Protein AF-A0A1S8WRC3-F1 (afdb_monomer)

Structure (mmCIF, N/CA/C/O backbone):
data_AF-A0A1S8WRC3-F1
#
_entry.id   AF-A0A1S8WRC3-F1
#
loop_
_atom_site.group_PDB
_atom_site.id
_atom_site.type_symbol
_atom_site.label_atom_id
_atom_site.label_alt_id
_atom_site.label_comp_id
_atom_site.label_asym_id
_atom_site.label_entity_id
_atom_site.label_seq_id
_atom_site.pdbx_PDB_ins_code
_atom_site.Cartn_x
_atom_site.Cartn_y
_atom_site.Cartn_z
_atom_site.occupancy
_atom_site.B_iso_or_equiv
_atom_site.auth_seq_id
_atom_site.auth_comp_id
_atom_site.auth_asym_id
_atom_site.auth_atom_id
_atom_site.pdbx_PDB_model_num
ATOM 1 N N . MET A 1 1 ? -21.036 2.449 -1.625 1.00 54.31 1 MET A N 1
ATOM 2 C CA . MET A 1 1 ? -19.689 2.947 -1.265 1.00 54.31 1 MET A CA 1
ATOM 3 C C . MET A 1 1 ? -18.855 1.752 -0.834 1.00 54.31 1 MET A C 1
ATOM 5 O O . MET A 1 1 ? -19.421 0.840 -0.247 1.00 54.31 1 MET A O 1
ATOM 9 N N . VAL A 1 2 ? -17.566 1.702 -1.172 1.00 70.12 2 VAL A N 1
ATOM 10 C CA . VAL A 1 2 ? -16.694 0.594 -0.748 1.00 70.12 2 VAL A CA 1
ATOM 11 C C . VAL A 1 2 ? -16.384 0.784 0.737 1.00 70.12 2 VAL A C 1
ATOM 13 O O . VAL A 1 2 ? -15.716 1.747 1.101 1.00 70.12 2 VAL A O 1
ATOM 16 N N . GLN A 1 3 ? -16.925 -0.087 1.590 1.00 90.25 3 GLN A N 1
ATOM 17 C CA . GLN A 1 3 ? -16.617 -0.094 3.021 1.00 90.25 3 GLN A CA 1
ATOM 18 C C . GLN A 1 3 ? -15.166 -0.559 3.214 1.00 90.25 3 GLN A C 1
ATOM 20 O O . GLN A 1 3 ? -14.833 -1.626 2.686 1.00 90.25 3 GLN A O 1
ATOM 25 N N . PRO A 1 4 ? -14.307 0.212 3.906 1.00 94.69 4 PRO A N 1
ATOM 26 C CA . PRO A 1 4 ? -12.913 -0.157 4.123 1.00 94.69 4 PRO A CA 1
ATOM 27 C C . PRO A 1 4 ? -12.785 -1.282 5.155 1.00 94.69 4 PRO A C 1
ATOM 29 O O . PRO A 1 4 ? -13.633 -1.429 6.036 1.00 94.69 4 PRO A O 1
ATOM 32 N N . PHE A 1 5 ? -11.698 -2.046 5.077 1.00 96.62 5 PHE A N 1
ATOM 33 C CA . PHE A 1 5 ? -11.267 -2.877 6.198 1.00 96.62 5 PHE A CA 1
ATOM 34 C C . PHE A 1 5 ? -10.765 -1.982 7.337 1.00 96.62 5 PHE A C 1
ATOM 36 O O . PHE A 1 5 ? -10.087 -0.981 7.090 1.00 96.62 5 PHE A O 1
ATOM 43 N N . LEU A 1 6 ? -11.089 -2.342 8.578 1.00 96.25 6 LEU A N 1
ATOM 44 C CA . LEU A 1 6 ? -10.748 -1.566 9.768 1.00 96.25 6 LEU A CA 1
ATOM 45 C C . LEU A 1 6 ? -9.975 -2.432 10.759 1.00 96.25 6 LEU A C 1
ATOM 47 O O . LEU A 1 6 ? -10.259 -3.619 10.904 1.00 96.25 6 LEU A O 1
ATOM 51 N N . ILE A 1 7 ? -9.050 -1.812 11.485 1.00 95.00 7 ILE A N 1
ATOM 52 C CA . ILE A 1 7 ? -8.368 -2.411 12.638 1.00 95.00 7 ILE A CA 1
ATOM 53 C C . ILE A 1 7 ? -8.652 -1.512 13.831 1.00 95.00 7 ILE A C 1
ATOM 55 O O . ILE A 1 7 ? -8.440 -0.304 13.754 1.00 95.00 7 ILE A O 1
ATOM 59 N N . ASP A 1 8 ? -9.204 -2.086 14.899 1.00 92.75 8 ASP A N 1
ATOM 60 C CA . ASP A 1 8 ? -9.615 -1.365 16.114 1.00 92.75 8 ASP A CA 1
ATOM 61 C C . ASP A 1 8 ? -10.556 -0.168 15.836 1.00 92.75 8 ASP A C 1
ATOM 63 O O . ASP A 1 8 ? -10.596 0.825 16.564 1.00 92.75 8 ASP A O 1
ATOM 67 N N . GLY A 1 9 ? -11.325 -0.259 14.743 1.00 94.19 9 GLY A N 1
ATOM 68 C CA . GLY A 1 9 ? -12.228 0.792 14.266 1.00 94.19 9 GLY A CA 1
ATOM 69 C C . GLY A 1 9 ? -11.555 1.893 13.441 1.00 94.19 9 GLY A C 1
ATOM 70 O O . GLY A 1 9 ? -12.247 2.789 12.967 1.00 94.19 9 GLY A O 1
ATOM 71 N N . TYR A 1 10 ? -10.242 1.844 13.222 1.00 94.56 10 TYR A N 1
ATOM 72 C CA . TYR A 1 10 ? -9.502 2.837 12.445 1.00 94.56 10 TYR A CA 1
ATOM 73 C C . TYR A 1 10 ? -9.317 2.403 10.994 1.00 94.56 10 TYR A C 1
ATOM 75 O O . TYR A 1 10 ? -9.054 1.236 10.690 1.00 94.56 10 TYR A O 1
ATOM 83 N N . LYS A 1 11 ? -9.438 3.376 10.089 1.00 95.31 11 LYS A N 1
ATOM 84 C CA . LYS A 1 11 ? -9.145 3.192 8.669 1.00 95.31 11 LYS A CA 1
ATOM 85 C C . LYS A 1 11 ? -7.635 3.258 8.473 1.00 95.31 11 LYS A C 1
ATOM 87 O O . LYS A 1 11 ? -6.957 4.048 9.129 1.00 95.31 11 LYS A O 1
ATOM 92 N N . PHE A 1 12 ? -7.112 2.465 7.546 1.00 95.75 12 PHE A N 1
ATOM 93 C CA . PHE A 1 12 ? -5.695 2.500 7.213 1.00 95.75 12 PHE A CA 1
ATOM 94 C C . PHE A 1 12 ? -5.429 2.246 5.735 1.00 95.75 12 PHE A C 1
ATOM 96 O O . PHE A 1 12 ? -6.282 1.745 5.002 1.00 95.75 12 PHE A O 1
ATOM 103 N N . ASP A 1 13 ? -4.220 2.593 5.317 1.00 96.12 13 ASP A N 1
ATOM 104 C CA . ASP A 1 13 ? -3.637 2.183 4.047 1.00 96.12 13 ASP A CA 1
ATOM 105 C C . ASP A 1 13 ? -2.223 1.623 4.266 1.00 96.12 13 ASP A C 1
ATOM 107 O O . ASP A 1 13 ? -1.606 1.840 5.317 1.00 96.12 13 ASP A O 1
ATOM 111 N N . MET A 1 14 ? -1.711 0.917 3.262 1.00 95.69 14 MET A N 1
ATOM 112 C CA . MET A 1 14 ? -0.333 0.450 3.198 1.00 95.69 14 MET A CA 1
ATOM 113 C C . MET A 1 14 ? 0.444 1.198 2.115 1.00 95.69 14 MET A C 1
ATOM 115 O O . MET A 1 14 ? 0.077 1.160 0.943 1.00 95.69 14 MET A O 1
ATOM 119 N N . ARG A 1 15 ? 1.584 1.773 2.496 1.00 95.81 15 ARG A N 1
ATOM 120 C CA . ARG A 1 15 ? 2.647 2.227 1.599 1.00 95.81 15 ARG A CA 1
ATOM 121 C C . ARG A 1 15 ? 3.608 1.072 1.339 1.00 95.81 15 ARG A C 1
ATOM 123 O O . ARG A 1 15 ? 4.415 0.730 2.208 1.00 95.81 15 ARG A O 1
ATOM 130 N N . LEU A 1 16 ? 3.547 0.524 0.132 1.00 95.75 16 LEU A N 1
ATOM 131 C CA . LEU A 1 16 ? 4.474 -0.485 -0.375 1.00 95.75 16 LEU A CA 1
ATOM 132 C C . LEU A 1 16 ? 5.586 0.161 -1.197 1.00 95.75 16 LEU A C 1
ATOM 134 O O . LEU A 1 16 ? 5.367 1.171 -1.868 1.00 95.75 16 LEU A O 1
ATOM 138 N N . TYR A 1 17 ? 6.765 -0.454 -1.169 1.00 95.56 17 TYR A N 1
ATOM 139 C CA . TYR A 1 17 ? 7.912 -0.056 -1.979 1.00 95.56 17 TYR A CA 1
ATOM 140 C C . TYR A 1 17 ? 8.196 -1.135 -3.022 1.00 95.56 17 TYR A C 1
ATOM 142 O O . TYR A 1 17 ? 8.450 -2.289 -2.677 1.00 95.56 17 TYR A O 1
ATOM 150 N N . VAL A 1 18 ? 8.147 -0.759 -4.297 1.00 95.81 18 VAL A N 1
ATOM 151 C CA . VAL A 1 18 ? 8.310 -1.665 -5.437 1.00 95.81 18 VAL A CA 1
ATOM 152 C C . VAL A 1 18 ? 9.468 -1.173 -6.293 1.00 95.81 18 VAL A C 1
ATOM 154 O O . VAL A 1 18 ? 9.435 -0.064 -6.805 1.00 95.81 18 VAL A O 1
ATOM 157 N N . LEU A 1 19 ? 10.501 -1.987 -6.457 1.00 95.62 19 LEU A N 1
ATOM 158 C CA . LEU A 1 19 ? 11.663 -1.693 -7.284 1.00 95.62 19 LEU A CA 1
ATOM 159 C C . LEU A 1 19 ? 11.488 -2.313 -8.673 1.00 95.62 19 LEU A C 1
ATOM 161 O O . LEU A 1 19 ? 11.383 -3.532 -8.818 1.00 95.62 19 LEU A O 1
ATOM 165 N N . LEU A 1 20 ? 11.527 -1.471 -9.699 1.00 94.06 20 LEU A N 1
ATOM 166 C CA . LEU A 1 20 ? 11.685 -1.873 -11.090 1.00 94.06 20 LEU A CA 1
ATOM 167 C C . LEU A 1 20 ? 13.162 -1.772 -11.454 1.00 94.06 20 LEU A C 1
ATOM 169 O O . LEU A 1 20 ? 13.701 -0.672 -11.542 1.00 94.06 20 LEU A O 1
ATOM 173 N N . THR A 1 21 ? 13.835 -2.903 -11.663 1.00 92.81 21 THR A N 1
ATOM 174 C CA . THR A 1 21 ? 15.255 -2.893 -12.069 1.00 92.81 21 THR A CA 1
ATOM 175 C C . THR A 1 21 ? 15.444 -2.984 -13.571 1.00 92.81 21 THR A C 1
ATOM 177 O O . THR A 1 21 ? 16.540 -2.737 -14.057 1.00 92.81 21 THR A O 1
ATOM 180 N N . SER A 1 22 ? 14.415 -3.384 -14.315 1.00 90.81 22 SER A N 1
ATOM 181 C CA . SER A 1 22 ? 14.453 -3.476 -15.771 1.00 90.81 22 SER A CA 1
ATOM 182 C C . SER A 1 22 ? 13.039 -3.522 -16.335 1.00 90.81 22 SER A C 1
ATOM 184 O O . SER A 1 22 ? 12.133 -4.056 -15.695 1.00 90.81 22 SER A O 1
ATOM 186 N N . CYS A 1 23 ? 12.858 -2.989 -17.543 1.00 88.38 23 CYS A N 1
ATOM 187 C CA . CYS A 1 23 ? 11.626 -3.109 -18.323 1.00 88.38 23 CYS A CA 1
ATOM 188 C C . CYS A 1 23 ? 11.794 -3.993 -19.577 1.00 88.38 23 CYS A C 1
ATOM 190 O O . CYS A 1 23 ? 10.831 -4.231 -20.300 1.00 88.38 23 CYS A O 1
ATOM 192 N N . ASP A 1 24 ? 12.985 -4.526 -19.857 1.00 86.44 24 ASP A N 1
ATOM 193 C CA . ASP A 1 24 ? 13.214 -5.412 -21.007 1.00 86.44 24 ASP A CA 1
ATOM 194 C C . ASP A 1 24 ? 14.419 -6.336 -20.719 1.00 86.44 24 ASP A C 1
ATOM 196 O O . ASP A 1 24 ? 15.554 -5.972 -21.022 1.00 86.44 24 ASP A O 1
ATOM 200 N N . PRO A 1 25 ? 14.216 -7.514 -20.089 1.00 90.38 25 PRO A N 1
ATOM 201 C CA . PRO A 1 25 ? 12.943 -8.060 -19.603 1.00 90.38 25 PRO A CA 1
ATOM 202 C C . PRO A 1 25 ? 12.432 -7.348 -18.339 1.00 90.38 25 PRO A C 1
ATOM 204 O O . PRO A 1 25 ? 13.219 -6.874 -17.523 1.00 90.38 25 PRO A O 1
ATOM 207 N N . LEU A 1 26 ? 11.108 -7.309 -18.147 1.00 91.56 26 LEU A N 1
ATOM 208 C CA . LEU A 1 26 ? 10.498 -6.707 -16.957 1.00 91.56 26 LEU A CA 1
ATOM 209 C C . LEU A 1 26 ? 10.926 -7.446 -15.682 1.00 91.56 26 LEU A C 1
ATOM 211 O O . LEU A 1 26 ? 10.738 -8.657 -15.572 1.00 91.56 26 LEU A O 1
ATOM 215 N N . ARG A 1 27 ? 11.472 -6.711 -14.711 1.00 94.06 27 ARG A N 1
ATOM 216 C CA . ARG A 1 27 ? 11.836 -7.231 -13.388 1.00 94.06 27 ARG A CA 1
ATOM 217 C C . ARG A 1 27 ? 11.267 -6.330 -12.298 1.00 94.06 27 ARG A C 1
ATOM 219 O O . ARG A 1 27 ? 11.654 -5.166 -12.197 1.00 94.06 27 ARG A O 1
ATOM 226 N N . ILE A 1 28 ? 10.366 -6.898 -11.499 1.00 95.31 28 ILE A N 1
ATOM 227 C CA . ILE A 1 28 ? 9.646 -6.233 -10.410 1.00 95.31 28 ILE A CA 1
ATOM 228 C C . ILE A 1 28 ? 10.050 -6.902 -9.096 1.00 95.31 28 ILE A C 1
ATOM 230 O O . ILE A 1 28 ? 9.995 -8.126 -8.990 1.00 95.31 28 ILE A O 1
ATOM 234 N N . TYR A 1 29 ? 10.428 -6.110 -8.098 1.00 95.50 29 TYR A N 1
ATOM 235 C CA . TYR A 1 29 ? 10.729 -6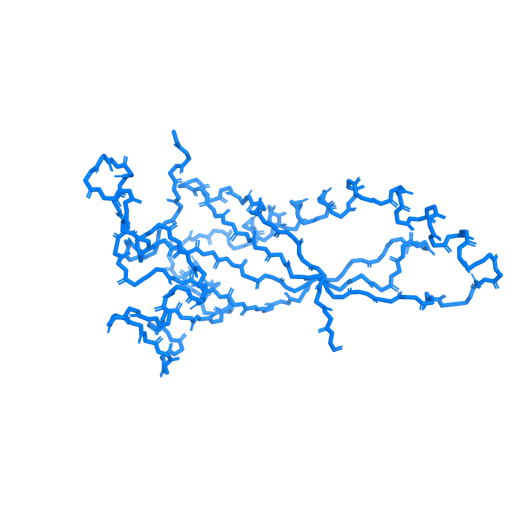.579 -6.749 1.00 95.50 29 TYR A CA 1
ATOM 236 C C . TYR A 1 29 ? 9.891 -5.796 -5.752 1.00 95.50 29 TYR A C 1
ATOM 238 O O . TYR A 1 29 ? 9.979 -4.574 -5.701 1.00 95.50 29 TYR A O 1
ATOM 246 N N . MET A 1 30 ? 9.108 -6.483 -4.932 1.00 94.62 30 MET A N 1
ATOM 247 C CA . MET A 1 30 ? 8.395 -5.848 -3.830 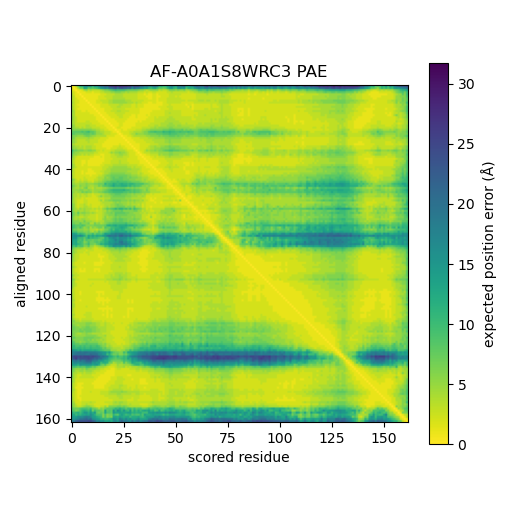1.00 94.62 30 MET A CA 1
ATOM 248 C C . MET A 1 30 ? 9.212 -5.975 -2.546 1.00 94.62 30 MET A C 1
ATOM 250 O O . MET A 1 30 ? 9.685 -7.060 -2.194 1.00 94.62 30 MET A O 1
ATOM 254 N N . PHE A 1 31 ? 9.400 -4.861 -1.843 1.00 94.00 31 PHE A N 1
ATOM 255 C CA . PHE A 1 31 ? 10.031 -4.881 -0.534 1.00 94.00 31 PHE A CA 1
ATOM 256 C C . PHE A 1 31 ? 9.073 -5.496 0.491 1.00 94.00 31 PHE A C 1
ATOM 258 O O . PHE A 1 31 ? 7.890 -5.167 0.526 1.00 94.00 31 PHE A O 1
ATOM 265 N N . LYS A 1 32 ? 9.585 -6.400 1.334 1.00 87.19 32 LYS A N 1
ATOM 266 C CA . LYS A 1 32 ? 8.777 -7.175 2.296 1.00 87.19 32 LYS A CA 1
ATOM 267 C C . LYS A 1 32 ? 8.353 -6.390 3.544 1.00 87.19 32 LYS A C 1
ATOM 269 O O . LYS A 1 32 ? 7.762 -6.965 4.454 1.00 87.19 32 LYS A O 1
ATOM 274 N N . ASP A 1 33 ? 8.675 -5.105 3.605 1.00 92.19 33 ASP A N 1
ATOM 275 C CA . ASP A 1 33 ? 8.216 -4.198 4.649 1.00 92.19 33 ASP A CA 1
ATOM 276 C C . ASP A 1 33 ? 7.813 -2.859 4.023 1.00 92.19 33 ASP A C 1
ATOM 278 O O . ASP A 1 33 ? 8.044 -2.588 2.843 1.00 92.19 33 ASP A O 1
ATOM 282 N N . GLY A 1 34 ? 7.189 -2.009 4.818 1.00 92.44 34 GLY A N 1
ATOM 283 C CA . GLY A 1 34 ? 6.700 -0.718 4.375 1.00 92.44 34 GLY A CA 1
ATOM 284 C C . GLY A 1 34 ? 6.071 0.037 5.525 1.00 92.44 34 GLY A C 1
ATOM 285 O O . GLY A 1 34 ? 6.421 -0.176 6.687 1.00 92.44 34 GLY A O 1
ATOM 286 N N . LEU A 1 35 ? 5.138 0.928 5.207 1.00 93.69 35 LEU A N 1
ATOM 287 C CA . LEU A 1 35 ? 4.445 1.715 6.222 1.00 93.69 35 LEU A CA 1
ATOM 288 C C . LEU A 1 35 ? 2.956 1.418 6.178 1.00 93.69 35 LEU A C 1
ATOM 290 O O . LEU A 1 35 ? 2.358 1.395 5.111 1.00 93.69 35 LEU A O 1
ATOM 294 N N . VAL A 1 36 ? 2.356 1.266 7.345 1.00 95.12 36 VAL A N 1
ATOM 295 C CA . VAL A 1 36 ? 0.907 1.239 7.523 1.00 95.12 36 VAL A CA 1
ATOM 296 C C . VAL A 1 36 ? 0.515 2.543 8.189 1.00 95.12 36 VAL A C 1
ATOM 298 O O . VAL A 1 36 ? 1.119 2.931 9.192 1.00 95.12 36 VAL A O 1
ATOM 301 N N . ARG A 1 37 ? -0.447 3.250 7.603 1.00 94.75 37 ARG A N 1
ATOM 302 C CA . ARG A 1 37 ? -0.858 4.587 8.043 1.00 94.75 37 ARG A CA 1
ATOM 303 C C . ARG A 1 37 ? -2.308 4.542 8.482 1.00 94.75 37 ARG A C 1
ATOM 305 O O . ARG A 1 37 ? -3.181 4.269 7.665 1.00 94.75 37 ARG A O 1
ATOM 312 N N . PHE A 1 38 ? -2.546 4.813 9.756 1.00 95.06 38 PHE A N 1
ATOM 313 C CA . PHE A 1 38 ? -3.868 4.816 10.367 1.00 95.06 38 PHE A CA 1
ATOM 314 C C . PHE A 1 38 ? -4.441 6.229 10.446 1.00 95.06 38 PHE A C 1
ATOM 316 O O . PHE A 1 38 ? -3.714 7.221 10.547 1.00 95.06 38 PHE A O 1
ATOM 323 N N . THR A 1 39 ? -5.766 6.309 10.439 1.00 94.56 39 THR A N 1
ATOM 324 C CA . THR A 1 39 ? -6.494 7.498 10.874 1.00 94.56 39 THR A CA 1
ATOM 325 C C . THR A 1 39 ? -6.390 7.671 12.387 1.00 94.56 39 THR A C 1
ATOM 327 O O . THR A 1 39 ? -6.225 6.699 13.118 1.00 94.56 39 THR A O 1
ATOM 330 N N . THR A 1 40 ? -6.500 8.904 12.879 1.00 92.19 40 THR A N 1
ATOM 331 C CA . THR A 1 40 ? -6.503 9.194 14.327 1.00 92.19 40 THR A CA 1
ATOM 332 C C . THR A 1 40 ? -7.896 9.149 14.943 1.00 92.19 40 THR A C 1
ATOM 334 O O . THR A 1 40 ? -8.036 9.073 16.161 1.00 92.19 40 THR A O 1
ATOM 337 N N . ILE A 1 41 ? -8.939 9.178 14.109 1.00 93.25 41 ILE A N 1
ATOM 338 C CA . ILE A 1 41 ? -10.339 9.049 14.516 1.00 93.25 41 ILE A CA 1
ATOM 339 C C . ILE A 1 41 ? -10.906 7.753 13.931 1.00 93.25 41 ILE A C 1
ATOM 341 O O . ILE A 1 41 ? -10.619 7.402 12.780 1.00 93.25 41 ILE A O 1
ATOM 345 N N . GLN A 1 42 ? -11.709 7.050 14.733 1.00 94.25 42 GLN A N 1
ATOM 346 C CA . GLN A 1 42 ? -12.406 5.839 14.307 1.00 94.25 42 GLN A CA 1
ATOM 347 C C . GLN A 1 42 ? -13.349 6.130 13.139 1.00 94.25 42 GLN A C 1
ATOM 349 O O . GLN A 1 42 ? -14.013 7.165 13.086 1.00 94.25 42 GLN A O 1
ATOM 354 N N . TYR A 1 43 ? -13.401 5.200 12.197 1.00 94.44 43 TYR A N 1
ATOM 355 C CA . TYR A 1 43 ? -14.175 5.329 10.981 1.00 94.44 43 TYR A CA 1
ATOM 356 C C . TYR A 1 43 ? -15.677 5.225 11.255 1.00 94.44 43 TYR A C 1
ATOM 358 O O . TYR A 1 43 ? -16.156 4.292 11.895 1.00 94.44 43 TYR A O 1
ATOM 366 N N . VAL A 1 44 ? -16.428 6.165 10.687 1.00 93.69 44 VAL A N 1
ATOM 367 C CA . VAL A 1 44 ? -17.887 6.117 10.577 1.00 93.69 44 VAL A CA 1
ATOM 368 C C . VAL A 1 44 ? -18.237 6.370 9.120 1.00 93.69 44 VAL A C 1
ATOM 370 O O . VAL A 1 44 ? -17.606 7.208 8.471 1.00 93.69 44 VAL A O 1
ATOM 373 N N . GLU A 1 45 ? -19.248 5.674 8.599 1.00 91.75 45 GLU A N 1
ATOM 374 C CA . GLU A 1 45 ? -19.653 5.846 7.204 1.00 91.75 45 GLU A CA 1
ATOM 375 C C . GLU A 1 45 ? -19.913 7.327 6.859 1.00 91.75 45 GLU A C 1
ATOM 377 O O . GLU A 1 45 ? -20.575 8.037 7.633 1.00 91.75 45 GLU A O 1
ATOM 382 N N . PRO A 1 46 ? -19.395 7.807 5.709 1.00 91.12 46 PRO A N 1
ATOM 383 C CA . PRO A 1 46 ? -19.571 9.180 5.273 1.00 91.12 46 PRO A CA 1
ATOM 384 C C . PRO A 1 46 ? -21.043 9.589 5.196 1.00 91.12 46 PRO A C 1
ATOM 386 O O . PRO A 1 46 ? -21.858 8.964 4.521 1.00 91.12 46 PRO A O 1
ATOM 389 N N . ASN A 1 47 ? -21.369 10.693 5.853 1.00 91.06 47 ASN A N 1
ATOM 390 C CA . ASN A 1 47 ? -22.652 11.375 5.797 1.00 91.06 47 ASN A CA 1
ATOM 391 C C . ASN A 1 47 ? -22.426 12.895 5.840 1.00 91.06 47 ASN A C 1
ATOM 393 O O . ASN A 1 47 ? -21.310 13.373 6.059 1.00 91.06 47 ASN A O 1
ATOM 397 N N . GLN A 1 48 ? -23.494 13.677 5.663 1.00 90.75 48 GLN A N 1
ATOM 398 C CA . GLN A 1 48 ? -23.400 15.143 5.608 1.00 90.75 48 GLN A CA 1
ATOM 399 C C . GLN A 1 48 ? -22.747 15.772 6.853 1.00 90.75 48 GLN A C 1
ATOM 401 O O . GLN A 1 48 ? -22.194 16.866 6.766 1.00 90.75 48 GLN A O 1
ATOM 406 N N . ARG A 1 49 ? -22.771 15.087 8.004 1.00 91.94 49 ARG A N 1
ATOM 407 C CA . ARG A 1 49 ? -22.221 15.591 9.267 1.00 91.94 49 ARG A CA 1
ATOM 408 C C . ARG A 1 49 ? -20.757 15.235 9.489 1.00 91.94 49 ARG A C 1
ATOM 410 O O . ARG A 1 49 ? -20.121 15.923 10.269 1.00 91.94 49 ARG A O 1
ATOM 417 N N . ASN A 1 50 ? -20.218 14.188 8.865 1.00 90.69 50 ASN A N 1
ATOM 418 C CA . ASN A 1 50 ? -18.844 13.733 9.136 1.00 90.69 50 ASN A CA 1
ATOM 419 C C . ASN A 1 50 ? -17.911 13.793 7.916 1.00 90.69 50 ASN A C 1
ATOM 421 O O . ASN A 1 50 ? -16.712 13.585 8.077 1.00 90.69 50 ASN A O 1
ATOM 425 N N . MET A 1 51 ? -18.415 14.100 6.716 1.00 89.44 51 MET A N 1
ATOM 426 C CA . MET A 1 51 ? -17.607 14.119 5.488 1.00 89.44 51 MET A CA 1
ATOM 427 C C . MET A 1 51 ? -16.477 15.162 5.518 1.00 89.44 51 MET A C 1
ATOM 429 O O . MET A 1 51 ? -15.460 14.989 4.856 1.00 89.44 51 MET A O 1
ATOM 433 N N . HIS A 1 52 ? -16.625 16.224 6.316 1.00 90.00 52 HIS A N 1
ATOM 434 C CA . HIS A 1 52 ? -15.596 17.250 6.504 1.00 90.00 52 HIS A CA 1
ATOM 435 C C . HIS A 1 52 ? -14.501 16.841 7.505 1.00 90.00 52 HIS A C 1
ATOM 437 O O . HIS A 1 52 ? -13.468 17.504 7.589 1.00 90.00 52 HIS A O 1
ATOM 443 N N . ASN A 1 53 ? -14.699 15.761 8.271 1.00 89.81 53 ASN A N 1
ATOM 444 C CA . ASN A 1 53 ? -13.712 15.291 9.235 1.00 89.81 53 ASN A CA 1
ATOM 445 C C . ASN A 1 53 ? -12.615 14.486 8.525 1.00 89.81 53 ASN A C 1
ATOM 447 O O . ASN A 1 53 ? -12.663 13.259 8.418 1.00 89.81 53 ASN A O 1
ATOM 451 N N . MET A 1 54 ? -11.604 15.198 8.035 1.00 90.19 54 MET A N 1
ATOM 452 C CA . MET A 1 54 ? -10.485 14.603 7.304 1.00 90.19 54 MET A CA 1
ATOM 453 C C . MET A 1 54 ? -9.696 13.589 8.140 1.00 90.19 54 MET A C 1
ATOM 455 O O . MET A 1 54 ? -9.195 12.616 7.582 1.00 90.19 54 MET A O 1
ATOM 459 N N . TYR A 1 55 ? -9.637 13.764 9.465 1.00 90.88 55 TYR A N 1
ATOM 460 C CA . TYR A 1 55 ? -8.909 12.864 10.362 1.00 90.88 55 TYR A CA 1
ATOM 461 C C . TYR A 1 55 ? -9.525 11.462 10.457 1.00 90.88 55 TYR A C 1
ATOM 463 O O . TYR A 1 55 ? -8.839 10.543 10.890 1.00 90.88 55 TYR A O 1
ATOM 471 N N . MET A 1 56 ? -10.780 11.293 10.025 1.00 90.69 56 MET A N 1
ATOM 472 C CA . MET A 1 56 ? -11.493 10.012 9.934 1.00 90.69 56 MET A CA 1
ATOM 473 C C . MET A 1 56 ? -11.387 9.367 8.544 1.00 90.69 5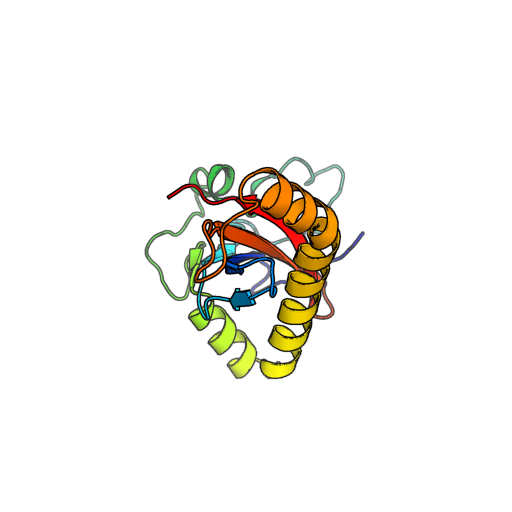6 MET A C 1
ATOM 475 O O . MET A 1 56 ? -11.417 8.143 8.414 1.00 90.69 56 MET A O 1
ATOM 479 N N . HIS A 1 57 ? -11.308 10.180 7.487 1.00 90.69 57 HIS A N 1
ATOM 480 C CA . HIS A 1 57 ? -11.474 9.700 6.109 1.00 90.69 57 HIS A CA 1
ATOM 481 C C . HIS A 1 57 ? -10.168 9.590 5.329 1.00 90.69 57 HIS A C 1
ATOM 483 O O . HIS A 1 57 ? -10.093 8.778 4.400 1.00 90.69 57 HIS A O 1
ATOM 489 N N . LEU A 1 58 ? -9.150 10.370 5.697 1.00 89.81 58 LEU A N 1
ATOM 490 C CA . LEU A 1 58 ? -7.869 10.435 5.000 1.00 89.81 58 LEU A CA 1
ATOM 491 C C . LEU A 1 58 ? -6.753 9.873 5.874 1.00 89.81 58 LEU A C 1
ATOM 493 O O . LEU A 1 58 ? -6.602 10.270 7.017 1.00 89.81 58 LEU A O 1
ATOM 497 N N . THR A 1 59 ? -5.935 8.982 5.336 1.00 88.06 59 THR A N 1
ATOM 498 C CA . THR A 1 59 ? -4.832 8.318 6.055 1.00 88.06 59 THR A CA 1
ATOM 499 C C . THR A 1 59 ? -3.480 9.007 5.833 1.00 88.06 59 THR A C 1
ATOM 501 O O . THR A 1 59 ? -2.453 8.607 6.382 1.00 88.06 59 THR A O 1
ATOM 504 N N . ASN A 1 60 ? -3.443 10.066 5.022 1.00 88.25 60 ASN A N 1
ATOM 505 C CA . ASN A 1 60 ? -2.207 10.725 4.634 1.00 88.25 60 ASN A CA 1
ATOM 506 C C . ASN A 1 60 ? -1.537 11.428 5.826 1.00 88.25 60 ASN A C 1
ATOM 508 O O . ASN A 1 60 ? -2.141 12.231 6.539 1.00 88.25 60 ASN A O 1
ATOM 512 N N . TYR A 1 61 ? -0.229 11.205 5.975 1.00 85.06 61 TYR A N 1
ATOM 513 C CA . TYR A 1 61 ? 0.579 11.807 7.040 1.00 85.06 61 TYR A CA 1
ATOM 514 C C . TYR A 1 61 ? 0.470 13.338 7.092 1.00 85.06 61 TYR A C 1
ATOM 516 O O . TYR A 1 61 ? 0.436 13.917 8.174 1.00 85.06 61 TYR A O 1
ATOM 524 N N . ALA A 1 62 ? 0.397 14.000 5.931 1.00 83.56 62 ALA A N 1
ATOM 525 C CA . ALA A 1 62 ? 0.325 15.458 5.856 1.00 83.56 62 ALA A CA 1
ATOM 526 C C . ALA A 1 62 ? -0.904 16.037 6.576 1.00 83.56 62 ALA A C 1
ATOM 528 O O . ALA A 1 62 ? -0.811 17.146 7.092 1.00 83.56 62 ALA A O 1
ATOM 529 N N . VAL A 1 63 ? -2.005 15.282 6.640 1.00 87.19 63 VAL A N 1
ATOM 530 C CA . VAL A 1 63 ? -3.199 15.626 7.421 1.00 87.19 63 VAL A CA 1
ATOM 531 C C . VAL A 1 63 ? -3.053 15.096 8.843 1.00 87.19 63 VAL A C 1
ATOM 533 O O . VAL A 1 63 ? -3.126 15.867 9.792 1.00 87.19 63 VAL A O 1
ATOM 536 N N . GLN A 1 64 ? -2.773 13.801 9.000 1.00 89.44 64 GLN A N 1
ATOM 537 C CA . GLN A 1 64 ? -2.823 13.126 10.300 1.00 89.44 64 GLN A CA 1
ATOM 538 C C . GLN A 1 64 ? -1.858 13.703 11.343 1.00 89.44 64 GLN A C 1
ATOM 540 O O . GLN A 1 64 ? -2.212 13.768 12.515 1.00 89.44 64 GLN A O 1
ATOM 545 N N . LYS A 1 65 ? -0.687 14.210 10.934 1.00 86.50 65 LYS A N 1
ATOM 546 C CA . LYS A 1 65 ? 0.305 14.820 11.843 1.00 86.50 65 LYS A CA 1
ATOM 547 C C . LYS A 1 65 ? -0.202 16.044 12.621 1.00 86.50 65 LYS A C 1
ATOM 549 O O . LYS A 1 65 ? 0.461 16.474 13.556 1.00 86.50 65 LYS A O 1
ATOM 554 N N . HIS A 1 66 ? -1.310 16.645 12.184 1.00 87.81 66 HIS A N 1
ATOM 555 C CA . HIS A 1 66 ? -1.926 17.815 12.814 1.00 87.81 66 HIS A CA 1
ATOM 556 C C . HIS A 1 66 ? -3.094 17.457 13.741 1.00 87.81 66 HIS A C 1
ATOM 558 O O . HIS A 1 66 ? -3.697 18.351 14.325 1.00 87.81 66 HIS A O 1
ATOM 564 N N . SER A 1 67 ? -3.435 16.173 13.863 1.00 88.94 67 SER A N 1
ATOM 565 C CA . SER A 1 67 ? -4.459 15.711 14.793 1.00 88.94 67 SER A CA 1
ATOM 566 C C . SER A 1 67 ? -3.882 15.534 16.195 1.00 88.94 67 SER A C 1
ATOM 568 O O . SER A 1 67 ? -2.804 14.961 16.348 1.00 88.94 67 SER A O 1
ATOM 570 N N . ASP A 1 68 ? -4.648 15.915 17.218 1.00 86.19 68 ASP A N 1
ATOM 571 C CA . ASP A 1 68 ? -4.282 15.704 18.626 1.00 86.19 68 ASP A CA 1
ATOM 572 C C . ASP A 1 68 ? -4.115 14.215 18.988 1.00 86.19 68 ASP A C 1
ATOM 574 O O . ASP A 1 68 ? -3.410 13.877 19.933 1.00 86.19 68 ASP A O 1
ATOM 578 N N . GLY A 1 69 ? -4.735 13.309 18.220 1.00 82.44 69 GLY A N 1
ATOM 579 C CA . GLY A 1 69 ? -4.622 11.857 18.399 1.00 82.44 69 GLY A CA 1
ATOM 580 C C . GLY A 1 69 ? -3.427 11.214 17.687 1.00 82.44 69 GLY A C 1
ATOM 581 O O . GLY A 1 69 ? -3.359 9.989 17.607 1.00 82.44 69 GLY A O 1
ATOM 582 N N . TYR A 1 70 ? -2.519 11.997 17.093 1.00 85.31 70 TYR A N 1
ATOM 583 C CA . TYR A 1 70 ? -1.388 11.457 16.339 1.00 85.31 70 TYR A CA 1
ATOM 584 C C . TYR A 1 70 ? -0.299 10.895 17.262 1.00 85.31 70 TYR A C 1
ATOM 586 O O . TYR A 1 70 ? 0.379 11.638 17.968 1.00 85.31 70 TYR A O 1
ATOM 594 N N . ILE A 1 71 ? -0.079 9.579 17.202 1.00 85.12 71 ILE A N 1
ATOM 595 C CA . ILE A 1 71 ? 0.916 8.873 18.020 1.00 85.12 71 ILE A CA 1
ATOM 596 C C . ILE A 1 71 ? 2.087 8.449 17.132 1.00 85.12 71 ILE A C 1
ATOM 598 O O . ILE A 1 71 ? 1.944 7.575 16.274 1.00 85.12 71 ILE A O 1
ATOM 602 N N . ARG A 1 72 ? 3.252 9.079 17.332 1.00 73.31 72 ARG A N 1
ATOM 603 C CA . ARG A 1 72 ? 4.446 8.870 16.497 1.00 73.31 72 ARG A CA 1
ATOM 604 C C . ARG A 1 72 ? 5.352 7.734 16.973 1.00 73.31 72 ARG A C 1
ATOM 606 O O . ARG A 1 72 ? 5.876 7.010 16.132 1.00 73.31 72 ARG A O 1
ATOM 613 N N . ASP A 1 73 ? 5.536 7.611 18.284 1.00 73.44 73 ASP A N 1
ATOM 614 C CA . ASP A 1 73 ? 6.638 6.843 18.8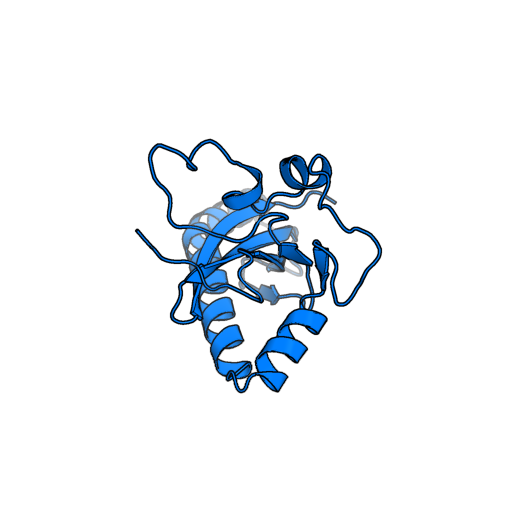83 1.00 73.44 73 ASP A CA 1
ATOM 615 C C . ASP A 1 73 ? 6.166 5.524 19.516 1.00 73.44 73 ASP A C 1
ATOM 617 O O . ASP A 1 73 ? 6.673 5.094 20.548 1.00 73.44 73 ASP A O 1
ATOM 621 N N . ASP A 1 74 ? 5.181 4.879 18.889 1.00 78.56 74 ASP A N 1
ATOM 622 C CA . ASP A 1 74 ? 4.676 3.567 19.292 1.00 78.56 74 ASP A CA 1
ATOM 623 C C . ASP A 1 74 ? 4.641 2.634 18.072 1.00 78.56 74 ASP A C 1
ATOM 625 O O . ASP A 1 74 ? 3.855 2.826 17.142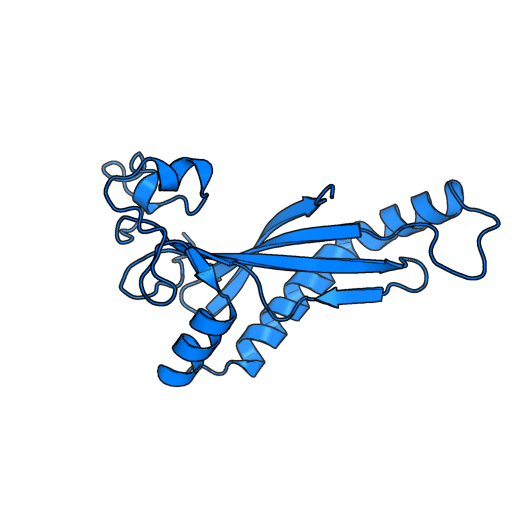 1.00 78.56 74 ASP A O 1
ATOM 629 N N . GLU A 1 75 ? 5.522 1.630 18.051 1.00 71.56 75 GLU A N 1
ATOM 630 C CA . GLU A 1 75 ? 5.641 0.692 16.928 1.00 71.56 75 GLU A CA 1
ATOM 631 C C . GLU A 1 75 ? 4.445 -0.272 16.808 1.00 71.56 75 GLU A C 1
ATOM 633 O O . GLU A 1 75 ? 4.211 -0.818 15.721 1.00 71.56 75 GLU A O 1
ATOM 638 N N . GLU A 1 76 ? 3.685 -0.482 17.889 1.00 72.19 76 GLU A N 1
ATOM 639 C CA . GLU A 1 76 ? 2.560 -1.425 17.934 1.00 72.19 76 GLU A CA 1
ATOM 640 C C . GLU A 1 76 ? 1.197 -0.726 17.949 1.00 72.19 76 GLU A C 1
ATOM 642 O O . GLU A 1 76 ? 0.275 -1.191 17.277 1.00 72.19 76 GLU A O 1
ATOM 647 N N . GLY A 1 77 ? 1.080 0.401 18.652 1.00 73.38 77 GLY A N 1
ATOM 648 C CA . GLY A 1 77 ? -0.146 1.188 18.801 1.00 73.38 77 GLY A CA 1
ATOM 649 C C . GLY A 1 77 ? -0.167 2.507 18.024 1.00 73.38 77 GLY A C 1
ATOM 650 O O . GLY A 1 77 ? -1.240 3.088 17.849 1.00 73.38 77 GLY A O 1
ATOM 651 N N . GLY A 1 78 ? 0.962 2.961 17.471 1.00 82.81 78 GLY A N 1
ATOM 652 C CA . GLY A 1 78 ? 1.071 4.265 16.812 1.00 82.81 78 GLY A CA 1
ATOM 653 C C . GLY A 1 78 ? 0.236 4.406 15.539 1.00 82.81 78 GLY A C 1
ATOM 654 O O . GLY A 1 78 ? -0.181 3.426 14.920 1.00 82.81 78 GLY A O 1
ATOM 655 N N . THR A 1 79 ? 0.019 5.642 15.091 1.00 87.06 79 THR A N 1
ATOM 656 C CA . THR A 1 79 ? -0.739 5.937 13.855 1.00 87.06 79 THR A CA 1
ATOM 657 C C . THR A 1 79 ? 0.067 5.656 12.585 1.00 87.06 79 THR A C 1
ATOM 659 O O . THR A 1 79 ? -0.462 5.679 11.473 1.00 87.06 79 THR A O 1
ATOM 662 N N . LYS A 1 80 ? 1.355 5.349 12.743 1.00 90.88 80 LYS A N 1
ATOM 663 C CA . LYS A 1 80 ? 2.256 4.883 11.695 1.00 90.88 80 LYS A CA 1
ATOM 664 C C . LYS A 1 80 ? 2.983 3.639 12.195 1.00 90.88 80 LYS A C 1
ATOM 666 O O . LYS A 1 80 ? 3.768 3.728 13.131 1.00 90.88 80 LYS A O 1
ATOM 671 N N . ARG A 1 81 ? 2.759 2.501 11.540 1.00 92.50 81 ARG A N 1
ATOM 672 C CA . ARG A 1 81 ? 3.332 1.200 11.924 1.00 92.50 81 ARG A CA 1
ATOM 673 C C . ARG A 1 81 ? 4.105 0.585 10.765 1.00 92.50 81 ARG A C 1
ATOM 675 O O . ARG A 1 81 ? 3.977 1.024 9.621 1.00 92.50 81 ARG A O 1
ATOM 682 N N . ARG A 1 82 ? 4.906 -0.440 11.051 1.00 93.19 82 ARG A N 1
ATOM 683 C CA . ARG A 1 82 ? 5.527 -1.270 10.012 1.00 93.19 82 ARG A CA 1
ATOM 684 C C . ARG A 1 82 ? 4.509 -2.251 9.446 1.00 93.19 82 ARG A C 1
ATOM 686 O O . ARG A 1 82 ? 3.590 -2.683 10.145 1.00 93.19 82 ARG A O 1
ATOM 693 N N . ILE A 1 83 ? 4.702 -2.655 8.198 1.00 95.38 83 ILE A N 1
ATOM 694 C CA . ILE A 1 83 ? 3.882 -3.707 7.589 1.00 95.38 83 ILE A CA 1
ATOM 695 C C . ILE A 1 83 ? 4.117 -5.047 8.286 1.00 95.38 83 ILE A C 1
ATOM 697 O O . ILE A 1 83 ? 3.186 -5.826 8.459 1.00 95.38 83 ILE A O 1
ATOM 701 N N . THR A 1 84 ? 5.331 -5.295 8.770 1.00 93.88 84 THR A N 1
ATOM 702 C CA . THR A 1 84 ? 5.630 -6.465 9.609 1.00 93.88 84 THR A CA 1
ATOM 703 C C . THR A 1 84 ? 4.747 -6.541 10.864 1.00 93.88 84 THR A C 1
ATOM 705 O O . THR A 1 84 ? 4.252 -7.623 11.190 1.00 93.88 84 THR A O 1
ATOM 708 N N . THR A 1 85 ? 4.457 -5.406 11.513 1.00 93.81 85 THR A N 1
ATOM 709 C CA . THR A 1 85 ? 3.503 -5.326 12.635 1.00 93.81 85 THR A CA 1
ATOM 710 C C . THR A 1 85 ? 2.084 -5.703 12.194 1.00 93.81 85 THR A C 1
ATOM 712 O O . THR A 1 85 ? 1.417 -6.489 12.865 1.00 93.81 85 THR A O 1
ATOM 715 N N . LEU A 1 86 ? 1.634 -5.206 11.037 1.00 95.31 86 LEU A N 1
ATOM 716 C CA . LEU A 1 86 ? 0.322 -5.540 10.467 1.00 95.31 86 LEU A CA 1
ATOM 717 C C . LEU A 1 86 ? 0.212 -7.023 10.080 1.00 95.31 86 LEU A C 1
ATOM 719 O O . LEU A 1 86 ? -0.797 -7.660 10.363 1.00 95.31 86 LEU A O 1
ATOM 723 N N . ASN A 1 87 ? 1.259 -7.604 9.495 1.00 95.69 87 ASN A N 1
ATOM 724 C CA . ASN A 1 87 ? 1.307 -9.026 9.145 1.00 95.69 87 ASN A CA 1
ATOM 725 C C . ASN A 1 87 ? 1.164 -9.921 10.385 1.00 95.69 87 ASN A C 1
ATOM 727 O O . ASN A 1 87 ? 0.445 -10.927 10.358 1.00 95.69 87 ASN A O 1
ATOM 731 N N . ARG A 1 88 ? 1.817 -9.540 11.492 1.00 95.31 88 ARG A N 1
ATOM 732 C CA . ARG A 1 88 ? 1.654 -10.206 12.789 1.00 95.31 88 ARG A CA 1
ATOM 733 C C . ARG A 1 88 ? 0.217 -10.082 13.292 1.00 95.31 88 ARG A C 1
ATOM 735 O O . ARG A 1 88 ? -0.357 -11.099 13.673 1.00 95.31 88 ARG A O 1
ATOM 742 N N . TRP A 1 89 ? -0.376 -8.888 13.220 1.00 95.69 89 TRP A N 1
ATOM 743 C CA . TRP A 1 89 ? -1.775 -8.671 13.598 1.00 95.69 89 TRP A CA 1
ATOM 744 C C . TRP A 1 89 ? -2.732 -9.539 12.767 1.00 95.69 89 TRP A C 1
ATOM 746 O O . TRP A 1 89 ? -3.581 -10.222 13.337 1.00 95.69 89 TRP A O 1
ATOM 756 N N . PHE A 1 90 ? -2.561 -9.605 11.441 1.00 96.94 90 PHE A N 1
ATOM 757 C CA . PHE A 1 90 ? -3.372 -10.467 10.574 1.00 96.94 90 PHE A CA 1
ATOM 758 C C . PHE A 1 90 ? -3.279 -11.938 10.983 1.00 96.94 90 PHE A C 1
ATOM 760 O O . PHE A 1 90 ? -4.298 -12.611 11.121 1.00 96.94 90 PHE A O 1
ATOM 767 N N . THR A 1 91 ? -2.063 -12.419 11.235 1.00 97.19 91 THR A N 1
ATOM 768 C CA . THR A 1 91 ? -1.826 -13.814 11.628 1.00 97.19 91 THR A CA 1
ATOM 769 C C . THR A 1 91 ? -2.468 -14.128 12.983 1.00 97.19 91 THR A C 1
ATOM 771 O O . THR A 1 91 ? -3.148 -15.141 13.125 1.00 97.19 91 THR A O 1
ATOM 774 N N . GLN A 1 92 ? -2.309 -13.240 13.969 1.00 97.06 92 GLN A N 1
ATOM 775 C CA . GLN A 1 92 ? -2.890 -13.386 15.311 1.00 97.06 92 GLN A CA 1
ATOM 776 C C . GLN A 1 92 ? -4.424 -13.362 15.308 1.00 97.06 92 GLN A C 1
ATOM 778 O O . GLN A 1 92 ? -5.041 -14.002 16.153 1.00 97.06 92 GLN A O 1
ATOM 783 N N . ASN A 1 93 ? -5.037 -12.670 14.345 1.00 96.81 93 ASN A N 1
ATOM 784 C CA . ASN A 1 93 ? -6.490 -12.596 14.181 1.00 96.81 93 ASN A CA 1
ATOM 785 C C . ASN A 1 93 ? -7.049 -13.645 13.195 1.00 96.81 93 ASN A C 1
ATOM 787 O O . ASN A 1 93 ? -8.214 -13.568 12.812 1.00 96.81 93 ASN A O 1
ATOM 791 N N . GLY A 1 94 ? -6.244 -14.634 12.786 1.00 97.38 94 GLY A N 1
ATOM 792 C CA . GLY A 1 94 ? -6.702 -15.779 11.990 1.00 97.38 94 GLY A CA 1
ATOM 793 C C . GLY A 1 94 ? -6.860 -15.516 10.489 1.00 97.38 94 GLY A C 1
ATOM 794 O O . GLY A 1 94 ? -7.500 -16.307 9.794 1.00 97.38 94 GLY A O 1
ATOM 795 N N . TYR A 1 95 ? -6.285 -14.433 9.963 1.00 97.50 95 TYR A N 1
ATOM 796 C CA . TYR A 1 95 ? -6.319 -14.138 8.533 1.00 97.50 95 TYR A CA 1
ATOM 797 C C . TYR A 1 95 ? -5.243 -14.913 7.763 1.00 97.50 95 TYR A C 1
ATOM 799 O O . TYR A 1 95 ? -4.113 -15.084 8.223 1.00 97.50 95 TYR A O 1
ATOM 807 N N . ASN A 1 96 ? -5.577 -15.345 6.542 1.00 97.50 96 ASN A N 1
ATOM 808 C CA . ASN A 1 96 ? -4.624 -15.998 5.648 1.00 97.50 96 ASN A CA 1
ATOM 809 C C . ASN A 1 96 ? -3.686 -14.958 5.015 1.00 97.50 96 ASN A C 1
ATOM 811 O O . ASN A 1 96 ? -4.016 -14.335 4.003 1.00 97.50 96 ASN A O 1
ATOM 815 N N . LEU A 1 97 ? -2.511 -14.795 5.621 1.00 96.56 97 LEU A N 1
ATOM 816 C CA . LEU A 1 97 ? -1.511 -13.821 5.199 1.00 96.56 97 LEU A CA 1
ATOM 817 C C . LEU A 1 97 ? -0.995 -14.072 3.773 1.00 96.56 97 LEU A C 1
ATOM 819 O O . LEU A 1 97 ? -0.825 -13.123 3.014 1.00 96.56 97 LEU A O 1
ATOM 823 N N . GLU A 1 98 ? -0.783 -15.334 3.395 1.00 96.94 98 GLU A N 1
ATOM 824 C CA . GLU A 1 98 ? -0.315 -15.707 2.055 1.00 96.94 98 GLU A CA 1
ATOM 825 C C . GLU A 1 98 ? -1.313 -15.260 0.984 1.00 96.94 98 GLU A C 1
ATOM 827 O O . GLU A 1 98 ? -0.935 -14.631 -0.002 1.00 96.94 98 GLU A O 1
ATOM 832 N N . LYS A 1 99 ? -2.608 -15.501 1.214 1.00 97.50 99 LYS A N 1
ATOM 833 C CA . LYS A 1 99 ? -3.657 -15.040 0.303 1.00 97.50 99 LYS A CA 1
ATOM 834 C C . LYS A 1 99 ? -3.676 -13.514 0.172 1.00 97.50 99 LYS A C 1
ATOM 836 O O . LYS A 1 99 ? -3.781 -13.021 -0.947 1.00 97.50 99 LYS A O 1
ATOM 841 N N . ILE A 1 100 ? -3.591 -12.785 1.288 1.00 97.12 100 ILE A N 1
ATOM 842 C CA . ILE A 1 100 ? -3.603 -11.313 1.276 1.00 97.12 100 ILE A CA 1
ATOM 843 C C . ILE A 1 100 ? -2.453 -10.786 0.414 1.00 97.12 100 ILE A C 1
ATOM 845 O O . ILE A 1 100 ? -2.672 -9.935 -0.444 1.00 97.12 100 ILE A O 1
ATOM 849 N N . TRP A 1 101 ? -1.242 -11.313 0.605 1.00 96.88 101 TRP A N 1
ATOM 850 C CA . TRP A 1 101 ? -0.078 -10.882 -0.167 1.00 96.88 101 TRP A CA 1
ATOM 851 C C . TRP A 1 101 ? -0.143 -11.295 -1.634 1.00 96.88 101 TRP A C 1
ATOM 853 O O . TRP A 1 101 ? 0.192 -10.473 -2.478 1.00 96.88 101 TRP A O 1
ATOM 863 N N . ASN A 1 102 ? -0.666 -12.482 -1.955 1.00 97.38 102 ASN A N 1
ATOM 864 C CA . ASN A 1 102 ? -0.901 -12.885 -3.345 1.00 97.38 102 ASN A CA 1
ATOM 865 C C . ASN A 1 102 ? -1.872 -11.930 -4.062 1.00 97.38 102 ASN A C 1
ATOM 867 O O . ASN A 1 102 ? -1.643 -11.566 -5.215 1.00 97.38 102 ASN A O 1
ATOM 871 N N . ASP A 1 103 ? -2.939 -11.492 -3.385 1.00 97.44 103 ASP A N 1
ATOM 872 C CA . ASP A 1 103 ? -3.882 -10.523 -3.952 1.00 97.44 103 ASP A CA 1
ATOM 873 C C . ASP A 1 103 ? -3.228 -9.131 -4.114 1.00 97.44 103 ASP A C 1
ATOM 875 O O . ASP A 1 103 ? -3.497 -8.423 -5.085 1.00 97.44 103 ASP A O 1
ATOM 879 N N . VAL A 1 104 ? -2.355 -8.726 -3.182 1.00 97.00 104 VAL A N 1
ATOM 880 C CA . VAL A 1 104 ? -1.590 -7.466 -3.264 1.00 97.00 104 VAL A CA 1
ATOM 881 C C . VAL A 1 104 ? -0.587 -7.503 -4.421 1.00 97.00 104 VAL A C 1
ATOM 883 O O . VAL A 1 104 ? -0.550 -6.561 -5.217 1.00 97.00 104 VAL A O 1
ATOM 886 N N . ASP A 1 105 ? 0.180 -8.588 -4.544 1.00 96.38 105 ASP A N 1
ATOM 887 C CA . ASP A 1 105 ? 1.131 -8.825 -5.633 1.00 96.38 105 ASP A CA 1
ATOM 888 C C . ASP A 1 105 ? 0.436 -8.725 -6.991 1.00 96.38 105 ASP A C 1
ATOM 890 O O . ASP A 1 105 ? 0.894 -8.008 -7.882 1.00 96.38 105 ASP A O 1
ATOM 894 N N . ASP A 1 106 ? -0.712 -9.387 -7.136 1.00 97.00 106 ASP A N 1
ATOM 895 C CA . ASP A 1 106 ? -1.501 -9.384 -8.363 1.00 97.00 106 ASP A CA 1
ATOM 896 C C . ASP A 1 106 ? -1.917 -7.964 -8.784 1.00 97.00 106 ASP A C 1
ATOM 898 O O . ASP A 1 106 ? -1.733 -7.574 -9.943 1.00 97.00 106 ASP A O 1
ATOM 902 N N . VAL A 1 107 ? -2.414 -7.151 -7.847 1.00 96.56 107 VAL A N 1
ATOM 903 C CA . VAL A 1 107 ? -2.816 -5.769 -8.139 1.00 96.56 107 VAL A CA 1
ATOM 904 C C . VAL A 1 107 ? -1.605 -4.891 -8.487 1.00 96.56 107 VAL A C 1
ATOM 906 O O . VAL A 1 107 ? -1.677 -4.104 -9.439 1.00 96.56 107 VAL A O 1
ATOM 909 N N . VAL A 1 108 ? -0.479 -5.031 -7.781 1.00 95.81 108 VAL A N 1
ATOM 910 C CA . VAL A 1 108 ? 0.760 -4.287 -8.074 1.00 95.81 108 VAL A CA 1
ATOM 911 C C . VAL A 1 108 ? 1.295 -4.647 -9.462 1.00 95.81 108 VAL A C 1
ATOM 913 O O . VAL A 1 108 ? 1.540 -3.755 -10.278 1.00 95.81 108 VAL A O 1
ATOM 916 N N . ILE A 1 109 ? 1.416 -5.942 -9.770 1.00 95.88 109 ILE A N 1
ATOM 917 C CA . ILE A 1 109 ? 1.910 -6.438 -11.061 1.00 95.88 109 ILE A CA 1
ATOM 918 C C . ILE A 1 109 ? 1.015 -5.942 -12.197 1.00 95.88 109 ILE A C 1
ATOM 920 O O . ILE A 1 109 ? 1.519 -5.387 -13.174 1.00 95.88 109 ILE A O 1
ATOM 924 N N . LYS A 1 110 ? -0.311 -6.077 -12.069 1.00 95.88 110 LYS A N 1
ATOM 925 C CA . LYS A 1 110 ? -1.270 -5.588 -13.074 1.00 95.88 110 LYS A CA 1
ATOM 926 C C . LYS A 1 110 ? -1.153 -4.086 -13.300 1.00 95.88 110 LYS A C 1
ATOM 928 O O . LYS A 1 110 ? -1.221 -3.634 -14.444 1.00 95.88 110 LYS A O 1
ATOM 933 N N . THR A 1 111 ? -0.929 -3.323 -12.233 1.00 95.19 111 THR A N 1
ATOM 934 C CA . THR A 1 111 ? -0.745 -1.874 -12.339 1.00 95.19 111 THR A CA 1
ATOM 935 C C . THR A 1 111 ? 0.528 -1.543 -13.114 1.00 95.19 111 THR A C 1
ATOM 937 O O . THR A 1 111 ? 0.459 -0.778 -14.073 1.00 95.19 111 THR A O 1
ATOM 940 N N . VAL A 1 112 ? 1.664 -2.176 -12.805 1.00 94.00 112 VAL A N 1
ATOM 941 C CA . VAL A 1 112 ? 2.909 -1.996 -13.578 1.00 94.00 112 VAL A CA 1
ATOM 942 C C . VAL A 1 112 ? 2.722 -2.409 -15.044 1.00 94.00 112 VAL A C 1
ATOM 944 O O . VAL A 1 112 ? 3.143 -1.691 -15.953 1.00 94.00 112 VAL A O 1
ATOM 947 N N . LEU A 1 113 ? 2.048 -3.535 -15.296 1.00 94.44 113 LEU A N 1
ATOM 948 C CA . LEU A 1 113 ? 1.796 -4.038 -16.649 1.00 94.44 113 LEU A CA 1
ATOM 949 C C . LEU A 1 113 ? 0.940 -3.089 -17.495 1.00 94.44 113 LEU A C 1
ATOM 951 O O . LEU A 1 113 ? 1.177 -2.981 -18.697 1.00 94.44 113 LEU A O 1
ATOM 955 N N . SER A 1 114 ? 0.006 -2.352 -16.888 1.00 94.81 114 SER A N 1
ATOM 956 C CA . SER A 1 114 ? -0.799 -1.356 -17.607 1.00 94.81 114 SER A CA 1
ATOM 957 C C . SER A 1 114 ? 0.039 -0.227 -18.228 1.00 94.81 114 SER A C 1
ATOM 959 O O . SER A 1 114 ? -0.302 0.270 -19.299 1.00 94.81 114 SER A O 1
ATOM 961 N N . GLY A 1 115 ? 1.172 0.132 -17.610 1.00 90.00 115 GLY A N 1
ATOM 962 C CA . GLY A 1 115 ? 2.124 1.127 -18.124 1.00 90.00 115 GLY A CA 1
ATOM 963 C C . GLY A 1 115 ? 3.276 0.538 -18.947 1.00 90.00 115 GLY A C 1
ATOM 964 O O . GLY A 1 115 ? 4.061 1.279 -19.545 1.00 90.00 115 GLY A O 1
ATOM 965 N N . TYR A 1 116 ? 3.393 -0.792 -18.997 1.00 91.81 116 TYR A N 1
ATOM 966 C CA . TYR A 1 116 ? 4.583 -1.487 -19.487 1.00 91.81 116 TYR A CA 1
ATOM 967 C C . TYR A 1 116 ? 4.921 -1.189 -20.949 1.00 91.81 116 TYR A C 1
ATOM 969 O O . TYR A 1 116 ? 6.084 -0.958 -21.280 1.00 91.81 116 TYR A O 1
ATOM 977 N N . ALA A 1 117 ? 3.918 -1.170 -21.830 1.00 90.56 117 ALA A N 1
ATOM 978 C CA . ALA A 1 117 ? 4.135 -0.946 -23.259 1.00 90.56 117 ALA A CA 1
ATOM 979 C C . ALA A 1 117 ? 4.771 0.428 -23.534 1.00 90.56 117 ALA A C 1
ATOM 981 O O . ALA A 1 117 ? 5.720 0.527 -24.314 1.00 90.56 117 ALA A O 1
ATOM 982 N N . VAL A 1 118 ? 4.288 1.465 -22.843 1.00 91.12 118 VAL A N 1
ATOM 983 C CA . VAL A 1 118 ? 4.811 2.834 -22.947 1.00 91.12 118 VAL A CA 1
ATOM 984 C C . VAL A 1 118 ? 6.220 2.910 -22.361 1.00 91.12 118 VAL A C 1
ATOM 986 O O . VAL A 1 118 ? 7.125 3.429 -23.014 1.00 91.12 118 VAL A O 1
ATOM 989 N N . LEU A 1 119 ? 6.430 2.331 -21.173 1.00 88.38 119 LEU A N 1
ATOM 990 C CA . LEU A 1 119 ? 7.738 2.297 -20.518 1.00 88.38 119 LEU A CA 1
ATOM 991 C C . LEU A 1 119 ? 8.798 1.638 -21.411 1.00 88.38 119 LEU A C 1
ATOM 993 O O . LEU A 1 119 ? 9.863 2.206 -21.642 1.00 88.38 119 LEU A O 1
ATOM 997 N N . ARG A 1 120 ? 8.482 0.465 -21.966 1.00 89.00 120 ARG A N 1
ATOM 998 C CA . ARG A 1 120 ? 9.385 -0.294 -22.835 1.00 89.00 120 ARG A CA 1
ATOM 999 C C . ARG A 1 120 ? 9.686 0.439 -24.140 1.00 89.00 120 ARG A C 1
ATOM 1001 O O . ARG A 1 120 ? 10.830 0.427 -24.592 1.00 89.00 120 ARG A O 1
ATOM 1008 N N . HIS A 1 121 ? 8.678 1.059 -24.757 1.00 90.12 121 HIS A N 1
ATOM 1009 C CA . HIS A 1 121 ? 8.871 1.846 -25.974 1.00 90.12 121 HIS A CA 1
ATOM 1010 C C . HIS A 1 121 ? 9.827 3.016 -25.720 1.00 90.12 121 HIS A C 1
ATOM 1012 O O . HIS A 1 121 ? 10.836 3.143 -26.411 1.00 90.12 121 HIS A O 1
ATOM 1018 N N . ASN A 1 122 ? 9.564 3.806 -24.676 1.00 88.44 122 ASN A N 1
ATOM 1019 C CA . ASN A 1 122 ? 10.404 4.944 -24.306 1.00 88.44 122 ASN A CA 1
ATOM 1020 C C . ASN A 1 122 ? 11.832 4.508 -23.970 1.00 88.44 122 ASN A C 1
ATOM 1022 O O . ASN A 1 122 ? 12.788 5.134 -24.420 1.00 88.44 122 ASN A O 1
ATOM 1026 N N . TYR A 1 123 ? 11.986 3.403 -23.237 1.00 88.50 123 TYR A N 1
ATOM 1027 C CA . TYR A 1 123 ? 13.294 2.854 -22.900 1.00 88.50 123 TYR A CA 1
ATOM 1028 C C . TYR A 1 123 ? 14.124 2.527 -24.148 1.00 88.50 123 TYR A C 1
ATOM 1030 O O . TYR A 1 123 ? 15.271 2.951 -24.255 1.00 88.50 123 TYR A O 1
ATOM 1038 N N . ARG A 1 124 ? 13.536 1.837 -25.132 1.00 88.06 124 ARG A N 1
ATOM 1039 C CA . ARG A 1 124 ? 14.224 1.476 -26.384 1.00 88.06 124 ARG A CA 1
ATOM 1040 C C . ARG A 1 124 ? 14.560 2.686 -27.253 1.00 88.06 124 ARG A C 1
ATOM 1042 O O . ARG A 1 124 ? 15.604 2.687 -27.897 1.00 88.06 124 ARG A O 1
ATOM 1049 N N . THR A 1 125 ? 13.706 3.708 -27.254 1.00 89.31 125 THR A N 1
ATOM 1050 C CA . THR A 1 125 ? 13.955 4.963 -27.978 1.00 89.31 125 THR A CA 1
ATOM 1051 C C . THR A 1 125 ? 15.100 5.760 -27.347 1.00 89.31 125 THR A C 1
ATOM 1053 O O . THR A 1 125 ? 15.951 6.278 -28.065 1.00 89.31 125 THR A O 1
ATOM 1056 N N . CYS A 1 126 ? 15.160 5.832 -26.014 1.00 87.25 126 CYS A N 1
ATOM 1057 C CA . CYS A 1 126 ? 16.214 6.554 -25.296 1.00 87.25 126 CYS A CA 1
ATOM 1058 C C . CYS A 1 126 ? 17.548 5.790 -25.246 1.00 87.25 126 CYS A C 1
ATOM 1060 O O . CYS A 1 126 ? 18.609 6.411 -25.239 1.00 87.25 126 CYS A O 1
ATOM 1062 N N . PHE A 1 127 ? 17.509 4.453 -25.213 1.00 86.88 127 PHE A N 1
ATOM 1063 C CA . PHE A 1 127 ? 18.681 3.595 -25.009 1.00 86.88 127 PHE A CA 1
ATOM 1064 C C . PHE A 1 127 ? 18.815 2.498 -26.087 1.00 86.88 127 PHE A C 1
ATOM 1066 O O . PHE A 1 127 ? 18.846 1.311 -25.756 1.00 86.88 127 PHE A O 1
ATOM 1073 N N . PRO A 1 128 ? 18.942 2.850 -27.381 1.00 80.50 128 PRO A N 1
ATOM 1074 C CA . PRO A 1 128 ? 18.904 1.879 -28.482 1.00 80.50 128 PRO A CA 1
ATOM 1075 C C . PRO A 1 128 ? 20.069 0.872 -28.487 1.00 80.50 128 PRO A C 1
ATOM 1077 O O . PRO A 1 128 ? 19.913 -0.238 -28.985 1.00 80.50 128 PRO A O 1
ATOM 1080 N N . ASN A 1 129 ? 21.224 1.234 -27.914 1.00 81.12 129 ASN A N 1
ATOM 1081 C CA . ASN A 1 129 ? 22.450 0.419 -27.931 1.00 81.12 129 ASN A CA 1
ATOM 1082 C C . ASN A 1 129 ? 22.774 -0.240 -26.578 1.00 81.12 129 ASN A C 1
ATOM 1084 O O . ASN A 1 129 ? 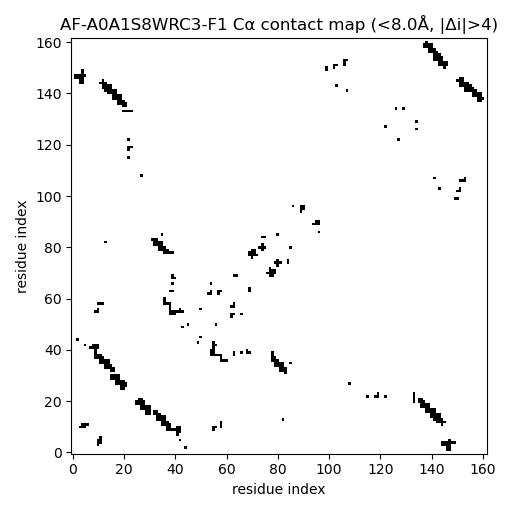23.903 -0.674 -26.353 1.00 81.12 129 ASN A O 1
ATOM 1088 N N . HIS A 1 130 ? 21.826 -0.273 -25.640 1.00 75.50 130 HIS A N 1
ATOM 1089 C CA . HIS A 1 130 ? 22.077 -0.775 -24.293 1.00 75.50 130 HIS A CA 1
ATOM 1090 C C . HIS A 1 130 ? 21.703 -2.260 -24.185 1.00 75.50 130 HIS A C 1
ATOM 1092 O O . HIS A 1 130 ? 20.533 -2.614 -24.288 1.00 75.50 130 HIS A O 1
ATOM 1098 N N . SER A 1 131 ? 22.701 -3.138 -24.022 1.00 64.81 131 SER A N 1
ATOM 1099 C CA . SER A 1 131 ? 22.519 -4.594 -24.159 1.00 64.81 131 SER A CA 1
ATOM 1100 C C . SER A 1 131 ? 22.876 -5.435 -22.929 1.00 64.81 131 SER A C 1
ATOM 1102 O O . SER A 1 131 ? 22.521 -6.610 -22.897 1.00 64.81 131 SER A O 1
ATOM 1104 N N . GLN A 1 132 ? 23.569 -4.884 -21.923 1.00 66.56 132 GLN A N 1
ATOM 1105 C CA . GLN A 1 132 ? 24.132 -5.698 -20.829 1.00 66.56 132 GLN A CA 1
ATOM 1106 C C . GLN A 1 132 ? 23.433 -5.548 -19.473 1.00 66.56 132 GLN A C 1
ATOM 1108 O O . GLN A 1 132 ? 23.320 -6.523 -18.734 1.00 66.56 132 GLN A O 1
ATOM 1113 N N . MET A 1 133 ? 22.946 -4.359 -19.127 1.00 69.50 133 MET A N 1
ATOM 1114 C CA . MET A 1 133 ? 22.246 -4.105 -17.863 1.00 69.50 133 MET A CA 1
ATOM 1115 C C . MET A 1 133 ? 21.087 -3.143 -18.124 1.00 69.50 133 MET A C 1
ATOM 1117 O O . MET A 1 133 ? 20.986 -2.629 -19.225 1.00 69.50 133 MET A O 1
ATOM 1121 N N . SER A 1 134 ? 20.162 -2.932 -17.189 1.00 78.75 134 SER A N 1
ATOM 1122 C CA . SER A 1 134 ? 19.175 -1.863 -17.375 1.00 78.75 134 SER A CA 1
ATOM 1123 C C . SER A 1 134 ? 19.842 -0.515 -17.117 1.00 78.75 134 SER A C 1
ATOM 1125 O O . SER A 1 134 ? 20.491 -0.337 -16.089 1.00 78.75 134 SER A O 1
ATOM 1127 N N . ALA A 1 135 ? 19.635 0.443 -18.016 1.00 81.00 135 ALA A N 1
ATOM 1128 C CA . ALA A 1 135 ? 20.126 1.816 -17.859 1.00 81.00 135 ALA A CA 1
ATOM 1129 C C . ALA A 1 135 ? 19.354 2.589 -16.776 1.00 81.00 135 ALA A C 1
ATOM 1131 O O . ALA A 1 135 ? 19.801 3.637 -16.317 1.00 81.00 135 ALA A O 1
ATOM 1132 N N . CYS A 1 136 ? 18.179 2.085 -16.390 1.00 85.50 136 CYS A N 1
ATOM 1133 C CA . CYS A 1 136 ? 17.290 2.725 -15.435 1.00 85.50 136 CYS A CA 1
ATOM 1134 C C . CYS A 1 136 ? 16.816 1.717 -14.392 1.00 85.50 136 CYS A C 1
ATOM 1136 O O . CYS A 1 136 ? 16.526 0.560 -14.710 1.00 85.50 136 CYS A O 1
ATOM 1138 N N . PHE A 1 137 ? 16.675 2.194 -13.164 1.00 89.44 137 PHE A N 1
ATOM 1139 C CA . PHE A 1 137 ? 15.873 1.557 -12.136 1.00 89.44 137 PHE A CA 1
ATOM 1140 C C . PHE A 1 137 ? 14.946 2.611 -11.539 1.00 89.44 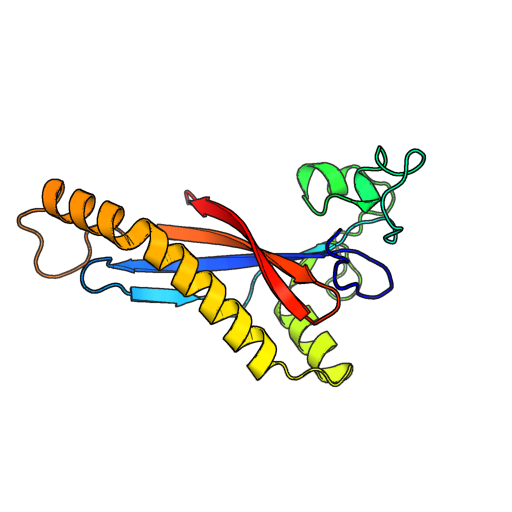137 PHE A C 1
ATOM 1142 O O . PHE A 1 137 ? 15.232 3.807 -11.606 1.00 89.44 137 PHE A O 1
ATOM 1149 N N . GLU A 1 138 ? 13.841 2.169 -10.960 1.00 90.75 138 GLU A N 1
ATOM 1150 C CA . GLU A 1 138 ? 12.866 3.066 -10.359 1.00 90.75 138 GLU A CA 1
ATOM 1151 C C . GLU A 1 138 ? 12.276 2.428 -9.110 1.00 90.75 138 GLU A C 1
ATOM 1153 O O . GLU A 1 138 ? 11.937 1.245 -9.107 1.00 90.75 138 GLU A O 1
ATOM 1158 N N . ILE A 1 139 ? 12.171 3.208 -8.038 1.00 93.00 139 ILE A N 1
ATOM 1159 C CA . ILE A 1 139 ? 11.472 2.789 -6.828 1.00 93.00 139 ILE A CA 1
ATOM 1160 C C . ILE A 1 139 ? 10.108 3.463 -6.854 1.00 93.00 139 ILE A C 1
ATOM 1162 O O . ILE A 1 139 ? 9.995 4.686 -6.868 1.00 93.00 139 ILE A O 1
ATOM 1166 N N . LEU A 1 140 ? 9.067 2.649 -6.856 1.00 93.94 140 LEU A N 1
ATOM 1167 C CA . LEU A 1 140 ? 7.681 3.067 -6.847 1.00 93.94 140 LEU A CA 1
ATOM 1168 C C . LEU A 1 140 ? 7.114 2.937 -5.433 1.00 93.94 140 LEU A C 1
ATOM 1170 O O . LEU A 1 140 ? 7.315 1.928 -4.756 1.00 93.94 140 LEU A O 1
ATOM 1174 N N . GLY A 1 141 ? 6.395 3.963 -4.992 1.00 94.19 141 GLY A N 1
ATOM 1175 C CA . GLY A 1 141 ? 5.574 3.932 -3.789 1.00 94.19 141 GLY A CA 1
ATOM 1176 C C . GLY A 1 141 ? 4.124 3.654 -4.164 1.00 94.19 141 GLY A C 1
ATOM 1177 O O . GLY A 1 141 ? 3.512 4.481 -4.835 1.00 94.19 141 GLY A O 1
ATOM 1178 N N . PHE A 1 142 ? 3.577 2.522 -3.731 1.00 95.31 142 PHE A N 1
ATOM 1179 C CA . PHE A 1 142 ? 2.171 2.169 -3.944 1.00 95.31 142 PHE A CA 1
ATOM 1180 C C . PHE A 1 142 ? 1.366 2.385 -2.670 1.00 95.31 142 PHE A C 1
ATOM 1182 O O . PHE A 1 142 ? 1.778 1.914 -1.610 1.00 95.31 142 PHE A O 1
ATOM 1189 N N . ASP A 1 143 ? 0.209 3.034 -2.794 1.00 95.06 143 ASP A N 1
ATOM 1190 C CA . ASP A 1 143 ? -0.768 3.158 -1.712 1.00 95.06 143 ASP A CA 1
ATOM 1191 C C . ASP A 1 143 ? -1.890 2.151 -1.932 1.00 95.06 143 ASP A C 1
ATOM 1193 O O . ASP A 1 143 ? -2.676 2.270 -2.873 1.00 95.06 143 ASP A O 1
ATOM 1197 N N . ILE A 1 144 ? -1.941 1.140 -1.067 1.00 95.88 144 ILE A N 1
ATOM 1198 C CA . ILE A 1 144 ? -2.920 0.055 -1.111 1.00 95.88 144 ILE A CA 1
ATOM 1199 C C . ILE A 1 144 ? -3.908 0.204 0.039 1.00 95.88 144 ILE A C 1
ATOM 1201 O O . ILE A 1 144 ? -3.519 0.384 1.191 1.00 95.88 144 ILE A O 1
ATOM 1205 N N . MET A 1 145 ? -5.193 0.062 -0.260 1.00 95.38 145 MET A N 1
ATOM 1206 C CA . MET A 1 145 ? -6.260 -0.000 0.735 1.00 95.38 145 MET A CA 1
ATOM 1207 C C . MET A 1 145 ? -7.087 -1.263 0.536 1.00 95.38 145 MET A C 1
ATOM 1209 O O . MET A 1 145 ? -7.245 -1.736 -0.587 1.00 95.38 145 MET A O 1
ATOM 1213 N N . PHE A 1 146 ? -7.631 -1.798 1.623 1.00 96.19 146 PHE A N 1
ATOM 1214 C CA . PHE A 1 146 ? -8.494 -2.973 1.585 1.00 96.19 146 PHE A CA 1
ATOM 1215 C C . PHE A 1 146 ? -9.959 -2.588 1.768 1.00 96.19 146 PHE A C 1
ATOM 1217 O O . PHE A 1 146 ? -10.279 -1.695 2.557 1.00 96.19 146 PHE A O 1
ATOM 1224 N N . ASP A 1 147 ? -10.858 -3.292 1.083 1.00 95.06 147 ASP A N 1
ATOM 1225 C CA . ASP A 1 147 ? -12.275 -3.286 1.451 1.00 95.06 147 ASP A CA 1
ATOM 1226 C C . ASP A 1 147 ? -12.566 -4.230 2.627 1.00 95.06 147 ASP A C 1
ATOM 1228 O O . ASP A 1 147 ? -11.730 -5.032 3.032 1.00 95.06 147 ASP A O 1
ATOM 1232 N N . HIS A 1 148 ? -13.786 -4.176 3.153 1.00 94.62 148 HIS A N 1
ATOM 1233 C CA . HIS A 1 148 ? -14.285 -5.034 4.231 1.00 94.62 148 HIS A CA 1
ATOM 1234 C C . HIS A 1 148 ? -14.151 -6.551 3.978 1.00 94.62 148 HIS A C 1
ATOM 1236 O O . HIS A 1 148 ? -14.301 -7.328 4.917 1.00 94.62 148 HIS A O 1
ATOM 1242 N N . LYS A 1 149 ? -13.876 -6.994 2.741 1.00 94.38 149 LYS A N 1
ATOM 1243 C CA . LYS A 1 149 ? -13.625 -8.399 2.374 1.00 94.38 149 LYS A CA 1
ATOM 1244 C C . LYS A 1 149 ? -12.138 -8.703 2.183 1.00 94.38 149 LYS A C 1
ATOM 1246 O O . LYS A 1 149 ? -11.808 -9.765 1.659 1.00 94.38 149 LYS A O 1
ATOM 1251 N N . LEU A 1 150 ? -11.255 -7.789 2.589 1.00 94.88 150 LEU A N 1
ATOM 1252 C CA . LEU A 1 150 ? -9.808 -7.852 2.388 1.00 94.88 150 LEU A CA 1
ATOM 1253 C C . LEU A 1 150 ? -9.380 -7.913 0.919 1.00 94.88 150 LEU A C 1
ATOM 1255 O O . LEU A 1 150 ? -8.292 -8.390 0.606 1.00 94.88 150 LEU A O 1
ATOM 1259 N N . LYS A 1 151 ? -10.194 -7.380 0.004 1.00 95.81 151 LYS A N 1
ATOM 1260 C CA . LYS A 1 151 ? -9.757 -7.185 -1.376 1.00 95.81 151 LYS A CA 1
ATOM 1261 C C . LYS A 1 151 ? -8.890 -5.920 -1.463 1.00 95.81 151 LYS A C 1
ATOM 1263 O O . LYS A 1 151 ? -9.364 -4.861 -1.047 1.00 95.81 151 LYS A O 1
ATOM 1268 N N . PRO A 1 152 ? -7.657 -5.991 -1.999 1.00 96.62 152 PRO A N 1
ATOM 1269 C CA . PRO A 1 152 ? -6.794 -4.824 -2.151 1.00 96.62 152 PRO A CA 1
ATOM 1270 C C . PRO A 1 152 ? -7.184 -3.962 -3.357 1.00 96.62 152 PRO A C 1
ATOM 1272 O O . PRO A 1 152 ? -7.586 -4.461 -4.411 1.00 96.62 152 PRO A O 1
ATOM 1275 N N . PHE A 1 153 ? -7.001 -2.653 -3.209 1.00 93.94 153 PHE A N 1
ATOM 1276 C CA . PHE A 1 153 ? -7.173 -1.639 -4.244 1.00 93.94 153 PHE A CA 1
ATOM 1277 C C . PHE A 1 153 ? -5.985 -0.680 -4.217 1.00 93.94 153 PHE A C 1
ATOM 1279 O O . PHE A 1 153 ? -5.582 -0.223 -3.146 1.00 93.94 153 PHE A O 1
ATOM 1286 N N . VAL A 1 154 ? -5.456 -0.340 -5.393 1.00 93.31 154 VAL A N 1
ATOM 1287 C CA . VAL A 1 154 ? -4.485 0.752 -5.537 1.00 93.31 154 VAL A CA 1
ATOM 1288 C C . VAL A 1 154 ? -5.237 2.071 -5.484 1.00 93.31 154 VAL A C 1
ATOM 1290 O O . VAL A 1 154 ? -6.147 2.301 -6.279 1.00 93.31 154 VAL A O 1
ATOM 1293 N N . LEU A 1 155 ? -4.851 2.928 -4.546 1.00 87.06 155 LEU A N 1
ATOM 1294 C CA . LEU A 1 155 ? -5.305 4.312 -4.490 1.00 87.06 155 LEU A CA 1
ATOM 1295 C C . LEU A 1 155 ? -4.481 5.174 -5.445 1.00 87.06 155 LEU A C 1
ATOM 1297 O O . LEU A 1 155 ? -5.031 5.941 -6.229 1.00 87.06 155 LEU A O 1
ATOM 1301 N N . GLU A 1 156 ? -3.161 5.015 -5.384 1.00 81.19 156 GLU A N 1
ATOM 1302 C CA . GLU A 1 156 ? -2.198 5.795 -6.152 1.00 81.19 156 GLU A CA 1
ATOM 1303 C C . GLU A 1 156 ? -0.846 5.077 -6.236 1.00 81.19 156 GLU A C 1
ATOM 1305 O O . GLU A 1 156 ? -0.479 4.284 -5.364 1.00 81.19 156 GLU A O 1
ATOM 1310 N N . GLY A 1 157 ? -0.110 5.353 -7.314 1.00 68.25 157 GLY A N 1
ATOM 1311 C CA . GLY A 1 157 ? 1.260 4.898 -7.524 1.00 68.25 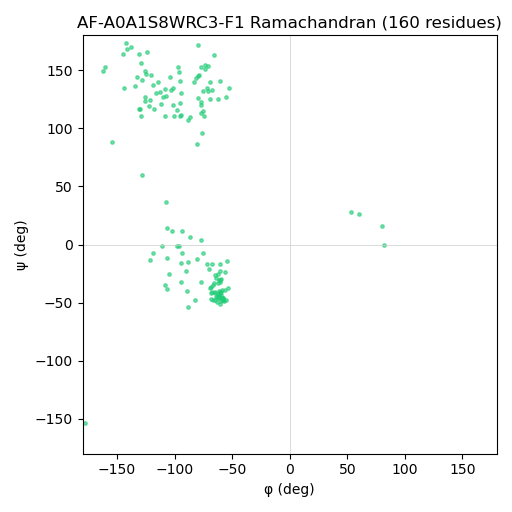157 GLY A CA 1
ATOM 1312 C C . GLY A 1 157 ? 2.153 6.095 -7.829 1.00 68.25 157 GLY A C 1
ATOM 1313 O O . GLY A 1 157 ? 1.850 6.882 -8.725 1.00 68.25 157 GLY A O 1
ATOM 1314 N N . TYR A 1 158 ? 3.247 6.234 -7.084 1.00 77.62 158 TYR A N 1
ATOM 1315 C CA . TYR A 1 158 ? 4.184 7.346 -7.208 1.00 77.62 158 TYR A CA 1
ATOM 1316 C C . TYR A 1 158 ? 5.581 6.874 -7.559 1.00 77.62 158 TYR A C 1
ATOM 1318 O O . TYR A 1 158 ? 6.058 5.872 -7.035 1.00 77.62 158 TYR A O 1
ATOM 1326 N N . VAL A 1 159 ? 6.281 7.680 -8.346 1.00 72.00 159 VAL A N 1
ATOM 1327 C CA . VAL A 1 159 ? 7.731 7.578 -8.496 1.00 72.00 159 VAL A CA 1
ATOM 1328 C C . VAL A 1 159 ? 8.399 8.194 -7.271 1.00 72.00 159 VAL A C 1
ATOM 1330 O O . VAL A 1 159 ? 8.212 9.380 -6.987 1.00 72.00 159 VAL A O 1
ATOM 1333 N N . LEU A 1 160 ? 9.191 7.407 -6.544 1.00 61.66 160 LEU A N 1
ATOM 1334 C CA . LEU A 1 160 ? 10.027 7.916 -5.465 1.00 61.66 160 LEU A CA 1
ATOM 1335 C C . LEU A 1 160 ? 11.358 8.378 -6.059 1.00 61.66 160 LEU A C 1
ATOM 1337 O O . LEU A 1 160 ? 12.176 7.572 -6.496 1.00 61.66 160 LEU A O 1
ATOM 1341 N N . LYS A 1 161 ? 11.571 9.696 -6.068 1.00 52.84 161 LYS A N 1
ATOM 1342 C CA . LYS A 1 161 ? 12.897 10.271 -6.302 1.00 52.84 161 LYS A CA 1
ATOM 1343 C C . LYS A 1 161 ? 13.696 10.126 -5.008 1.00 52.84 161 LYS A C 1
ATOM 1345 O O . LYS A 1 161 ? 13.302 10.709 -3.997 1.00 52.84 161 LYS A O 1
ATOM 1350 N N . LEU A 1 162 ? 14.741 9.301 -5.044 1.00 43.56 162 LEU A N 1
ATOM 1351 C CA . LEU A 1 162 ? 15.780 9.270 -4.012 1.00 43.56 162 LEU A CA 1
ATOM 1352 C C . LEU A 1 162 ? 16.711 10.474 -4.159 1.00 43.56 162 LEU A C 1
ATOM 1354 O O . LEU A 1 162 ? 16.956 10.878 -5.320 1.00 43.56 162 LEU A O 1
#

Foldseek 3Di:
DFAFADDVQKFKKWKWKWKFFALVVTDIDTDPKGKIATQLDGEDPDDPVCVPVCSRVPRDPVPRVPDPSAADPDQQPGRMHMVVNVLVVCVVVPHDSVVLVVLVVVQVVVVCVVCSVVVVVVQCVVCVPDDDGRPDMWMKIWIWTAGNVSRIDTPDIDTDDD

InterPro domains:
  IPR004344 Tubulin-tyrosine ligase/Tubulin polyglutamylase [PF03133] (3-156)
  IPR004344 Tubulin-tyrosine ligase/Tubulin polyglutamylase [PS51221] (1-162)

Secondary structure (DSSP, 8-state):
--PBPEETTEEEEEEEEEEEEEETTEEEEEEEEEEEEE-SS------TTTTT-HHHH---HHHHTTSTT---S-TTTSSEEEHHHHHHHHHHTT--HHHHHHHHHHHHHHHHHHHHHHHHHHHHHH-TT--SS-S--EEEEEEEEEBTT--EEEEEEEEE--

Radius of gyration: 18.16 Å; Cα contacts (8 Å, |Δi|>4): 265; chains: 1; bounding box: 48×34×48 Å

Solvent-accessible surface area (backbone atoms only — not comparable to full-atom values): 9232 Å² total; per-residue (Å²): 131,88,55,60,37,64,60,100,50,20,33,50,36,34,41,40,41,35,38,35,55,27,66,84,72,73,38,82,43,73,53,92,50,42,38,29,25,34,22,63,33,63,54,68,85,82,42,99,87,51,64,82,45,51,47,36,77,43,44,49,62,90,60,37,74,75,42,96,63,54,37,77,94,30,71,86,81,24,36,49,26,42,37,58,54,51,54,51,51,38,51,77,73,72,45,66,59,69,60,49,48,53,50,45,50,50,53,53,52,53,56,53,56,73,50,39,68,61,52,38,51,52,47,48,72,77,44,76,86,66,83,87,66,60,95,53,69,47,44,31,41,35,36,36,34,37,29,66,84,64,50,67,42,79,79,49,78,40,83,54,85,129

Mean predicted aligned error: 5.34 Å

Sequence (162 aa):
MVQPFLIDGYKFDMRLYVLLTSCDPLRIYMFKDGLVRFTTIQYVEPNQRNMHNMYMHLTNYAVQKHSDGYIRDDEEGGTKRRITTLNRWFTQNGYNLEKIWNDVDDVVIKTVLSGYAVLRHNYRTCFPNHSQMSACFEILGFDIMFDHKLKPFVLEGYVLKL

Organism: Opisthorchis viverrini (NCBI:txid6198)

pLDDT: mean 89.54, std 9.18, range [43.56, 97.5]

Nearest PDB structures (foldseek):
  6vzu-assembly1_A  TM=9.876E-01  e=1.913E-20  Mus musculus
  6vzt-assembly2_B  TM=9.856E-01  e=3.289E-20  Mus musculus
  6vzs-assembly3_C  TM=9.766E-01  e=1.885E-19  Mus musculus
  6vzt-assembly1_A  TM=9.864E-01  e=2.547E-19  Mus musculus
  6vzw-assembly4_D  TM=9.884E-01  e=6.675E-19  Mus musculus

=== Feature glossary ===
The record interleaves many kinds of information about one protein. Here is each kind framed as the question it answers.

Q: What does the local fold look like, residue by residue?
A: The Foldseek 3Di string encodes local tertiary geometry as a 20-letter alphabet — one character per residue — derived from the relative positions of nearby Cα atoms. Unlike the amino-acid sequence, 3Di is a direct function of the 3D structure, so two proteins with the same fold have similar 3Di strings even at low sequence identity.

Q: Which residues are in helices, strands, or loops?
A: The SS8 string is DSSP's per-residue secondary-structure call. α-helix (H) means an i→i+4 H-bond ladder; β-strand (E) means the residue participates in a β-sheet; 3₁₀ (G) and π (I) are tighter and wider helices; T/S are turns/bends; '-' is loop.

Q: How big and how compact is the whole molecule?
A: Radius of gyration (Rg) is the root-mean-square distance of Cα atoms from their centroid — a single number for overall size and compactness. A globular domain of N residues has Rg ≈ 2.2·N^0.38 Å; an extended or disordered chain has a much larger Rg. The Cα contact count is the number of residue pairs whose Cα atoms are within 8 Å and are more than four positions apart in sequence — a standard proxy for tertiary packing density. The bounding box is the smallest axis-aligned box enclosing all Cα atoms.

Q: Where is each backbone atom in 3D?
A: Structure coordinates are given as an mmCIF _atom_site loop: one row per atom with element, residue name, chain id, sequence number, and x/y/z position in Å. Only the four main-chain atoms per residue are included here; side chains are omitted to keep the record compact.

Q: What is the amino-acid chain?
A: Primary structure: the covalent order of the twenty standard amino acids along the backbone. Two proteins with the same sequence will (almost always) fold to the same structure; two with 30% identity often share a fold but not the details.

Q: What if only a Cα trace is available?
A: Three-state secondary structure (P-SEA) collapses the eight DSSP classes into helix (a), strand (b), and coil (c). P-SEA assigns these from Cα geometry alone — distances and angles — without requiring backbone oxygens, so it works on any Cα trace.

Q: What family and function is it annotated with?
A: Database cross-references. InterPro integrates a dozen domain/family signature databases into unified entries with residue-range hits. GO terms attach function/process/location labels with evidence codes. CATH codes position the fold in a four-level structural taxonomy. Organism is the NCBI-taxonomy species name.

Q: How confident is the AlphaFold model at each residue?
A: pLDDT is the predicted lDDT-Cα score: AlphaFold's confidence that the local environment of each residue (all inter-atomic distances within 15 Å) is correctly placed. It is a per-residue number between 0 and 100, with higher meaning more reliable.

Q: How mobile is each atom in the crystal?
A: B-factor (Debye–Waller factor) reflects atomic displacement in the crystal lattice. It is an experimental observable (units Å²), not a prediction; low values mean the atom is pinned down, high values mean it moves or is heterogeneous across the crystal.

Q: Which residues are buried vs exposed?
A: SASA measures how much of the protein is reachable by solvent. It is computed by rolling a water-sized probe over the atomic surface and summing the exposed area (Å²). Per-residue SASA distinguishes core (buried, low SASA) from surface (exposed, high SASA) residues; total SASA is a whole-molecule size measure.

Q: What do the diagnostic plots show?
A: Plot images: a contact map (which residues are close in 3D, as an N×N binary image), a Ramachandran scatter (backbone torsion angles, revealing secondary-structure composition at a glance), and — for AlphaFold structures — a PAE heatmap (pairwise prediction confidence).

Q: What known structures does this most resemble?
A: The Foldseek neighbor list gives the closest experimentally determined structures in the PDB, ranked by structural alignment. TM-score near 1 means near-identical fold; near 0.3 means only rough topology match. This is how one finds what a novel AlphaFold prediction most resembles 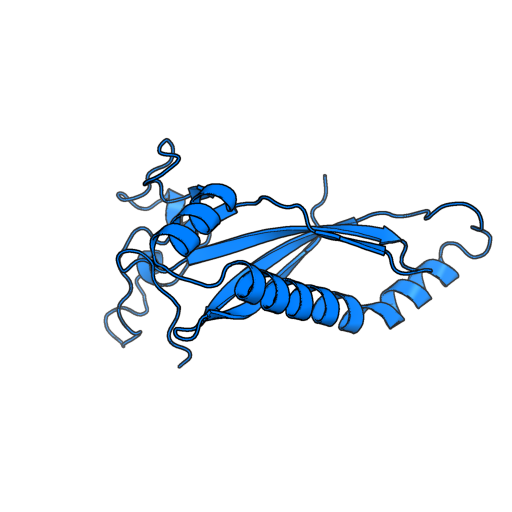in the solved-structure universe.

Q: Are the domains correctly placed relative to each other?
A: Predicted aligned error is AlphaFold's pairwise confidence. Unlike pLDDT (per-residue), PAE is per-residue-pair and captures whether two parts of the structure are correctly placed relative to each other. Units are ångströms of expected positional error.

Q: What do the rendered images show?
A: Structure images are PyMOL renders from six orthogonal camera directions. Cartoon representation draws helices as coils and strands as arrows; sticks shows the backbone as bonds; surface shows the solvent-excluded envelope. Rainbow coloring maps sequence position to hue (blue→red, N→C); chain coloring assigns a distinct color per polypeptide.

Q: What are the backbone torsion angles?
A: φ (phi) and ψ (psi) are the two rotatable backbone dihedrals per residue: φ is the C(i-1)–N–Cα–C torsion, ψ is the N–Cα–C–N(i+1) torsion, both in degrees on (−180°, 180°]. α-helical residues cluster near (−60°, −45°); β-strand residues near (−120°, +130°). A Ramachandran plot is simply a scatter of (φ, ψ) for every residue.